Protein AF-A0A3A8JFR7-F1 (afdb_monomer)

Secondary structure (DSSP, 8-state):
--TT-EEEEE-TTS-EEEEEEEE-TTS-EEEEES-S-TTTS--EEE-HHHHHSS-EEEE----------

Mean predicted aligned error: 6.56 Å

Nearest PDB structures (foldseek):
  4ii1-assembly1_A  TM=5.662E-01  e=7.465E-02  Homo sapiens
  4ii1-assembly4_D  TM=5.772E-01  e=1.408E-01  Homo sapiens
  7cfd-assembly1_B  TM=5.775E-01  e=2.368E-01  Drosophila melanogaster
  3cey-assembly3_B  TM=6.094E-01  e=1.125E+00  Homo sapiens
  7uwz-assembly1_A  TM=5.925E-01  e=1.002E+00  synthetic construct

Radius of gyration: 13.09 Å; Cα contacts (8 Å, |Δi|>4): 112; chains: 1; bounding box: 42×29×32 Å

Sequence (69 aa):
PQDKQVYVIRRPDGGVSIKRLNQQLTGAWLIRSDNPDKTAYPDEIASETSVHD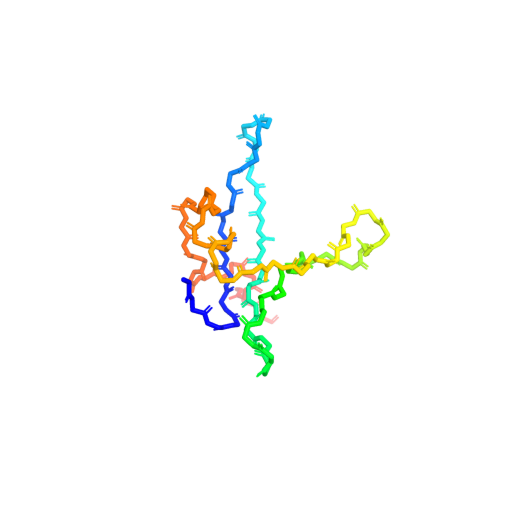LPIIGRVIWRGGGIGS

Structure (mmCIF, N/CA/C/O backbone):
data_AF-A0A3A8JFR7-F1
#
_entry.id   AF-A0A3A8JFR7-F1
#
loop_
_atom_site.group_PDB
_atom_site.id
_atom_site.type_symbol
_atom_site.label_atom_id
_atom_site.label_alt_id
_atom_site.label_comp_id
_atom_site.label_asym_id
_atom_site.label_entity_id
_atom_site.label_seq_id
_atom_site.pdbx_PDB_ins_code
_atom_site.Cartn_x
_atom_site.Cartn_y
_atom_site.Cartn_z
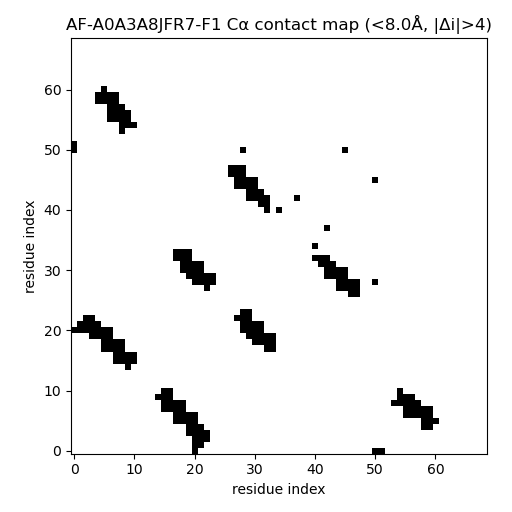_atom_site.occupancy
_atom_site.B_iso_or_equiv
_atom_site.auth_seq_id
_atom_site.auth_comp_id
_atom_site.auth_asym_id
_atom_site.auth_atom_id
_atom_site.pdbx_PDB_model_num
ATOM 1 N N . PRO A 1 1 ? -9.695 -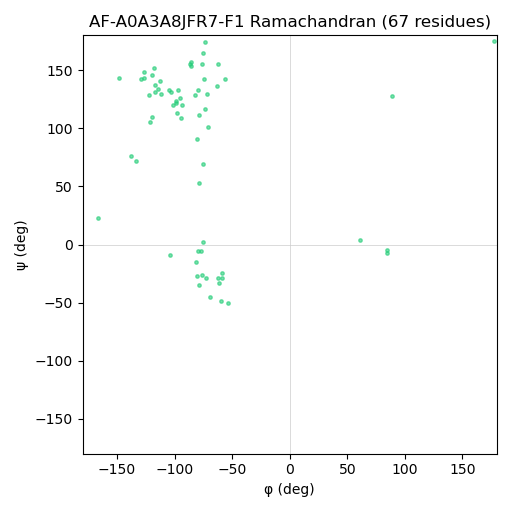7.369 2.814 1.00 81.31 1 PRO A N 1
ATOM 2 C CA . PRO A 1 1 ? -8.213 -7.457 2.907 1.00 81.31 1 PRO A CA 1
ATOM 3 C C . PRO A 1 1 ? -7.793 -7.930 4.310 1.00 81.31 1 PRO A C 1
ATOM 5 O O . PRO A 1 1 ? -8.652 -8.004 5.180 1.00 81.31 1 PRO A O 1
ATOM 8 N N . GLN A 1 2 ? -6.521 -8.275 4.534 1.00 87.00 2 GLN A N 1
ATOM 9 C CA . GLN A 1 2 ? -5.987 -8.710 5.834 1.00 87.00 2 GLN A CA 1
ATOM 10 C C . GLN A 1 2 ? -4.995 -7.672 6.379 1.00 87.00 2 GLN A C 1
ATOM 12 O O . GLN A 1 2 ? -4.203 -7.122 5.611 1.00 87.00 2 GLN A O 1
ATOM 17 N N . ASP A 1 3 ? -5.030 -7.435 7.694 1.00 89.19 3 ASP A N 1
ATOM 18 C CA . ASP A 1 3 ? -4.145 -6.484 8.378 1.00 89.19 3 ASP A CA 1
ATOM 19 C C . ASP A 1 3 ? -2.653 -6.786 8.147 1.00 89.19 3 ASP A C 1
ATOM 21 O O . ASP A 1 3 ? -2.237 -7.946 8.101 1.00 89.19 3 ASP A O 1
ATOM 25 N N . LYS A 1 4 ? -1.860 -5.715 8.011 1.00 87.88 4 LYS A N 1
ATOM 26 C CA . LYS A 1 4 ? -0.402 -5.655 7.778 1.00 87.88 4 LYS A CA 1
ATOM 27 C C . LYS A 1 4 ? 0.103 -6.294 6.486 1.00 87.88 4 LYS A C 1
ATOM 29 O O . LYS A 1 4 ? 1.316 -6.267 6.225 1.00 87.88 4 LYS A O 1
ATOM 34 N N . GLN A 1 5 ? -0.801 -6.787 5.642 1.00 90.19 5 GLN A N 1
ATOM 35 C CA . GLN A 1 5 ? -0.429 -7.483 4.420 1.00 90.19 5 GLN A CA 1
ATOM 36 C C . GLN A 1 5 ? -0.194 -6.537 3.252 1.00 90.19 5 GLN A C 1
ATOM 38 O O . GLN A 1 5 ? -0.689 -5.410 3.184 1.00 90.19 5 GLN A O 1
ATOM 43 N N . VAL A 1 6 ? 0.636 -7.022 2.334 1.00 90.62 6 VAL A N 1
ATOM 44 C CA . VAL A 1 6 ? 1.078 -6.283 1.160 1.00 90.62 6 VAL A CA 1
ATOM 45 C C . VAL A 1 6 ? 0.308 -6.781 -0.054 1.00 90.62 6 VAL A C 1
ATOM 47 O O . VAL A 1 6 ? 0.208 -7.985 -0.298 1.00 90.62 6 VAL A O 1
ATOM 50 N N . TYR A 1 7 ? -0.222 -5.840 -0.819 1.00 90.69 7 TYR A N 1
ATOM 51 C CA . TYR A 1 7 ? -1.069 -6.082 -1.972 1.00 90.69 7 TYR A CA 1
ATOM 52 C C . TYR A 1 7 ? -0.524 -5.368 -3.200 1.00 90.69 7 TYR A C 1
ATOM 54 O O . TYR A 1 7 ? 0.074 -4.294 -3.106 1.00 90.69 7 TYR A O 1
ATOM 62 N N . VAL A 1 8 ? -0.757 -5.982 -4.355 1.00 90.25 8 VAL A N 1
ATOM 63 C CA . VAL A 1 8 ? -0.529 -5.366 -5.657 1.00 90.25 8 VAL A CA 1
ATOM 64 C C . VAL A 1 8 ? -1.842 -4.739 -6.106 1.00 90.25 8 VAL A C 1
ATOM 66 O O . VAL A 1 8 ? -2.843 -5.439 -6.252 1.00 90.25 8 VAL A O 1
ATOM 69 N N . ILE A 1 9 ? -1.838 -3.429 -6.317 1.00 89.12 9 ILE A N 1
ATOM 70 C CA . ILE A 1 9 ? -2.996 -2.640 -6.736 1.00 89.12 9 ILE A CA 1
ATOM 71 C C . ILE A 1 9 ? -2.765 -2.146 -8.159 1.00 89.12 9 ILE A C 1
ATOM 73 O O . ILE A 1 9 ? -1.715 -1.560 -8.453 1.00 89.12 9 ILE A O 1
ATOM 77 N N . ARG A 1 10 ? -3.750 -2.363 -9.034 1.00 87.25 10 ARG A N 1
ATOM 78 C CA . ARG A 1 10 ? -3.731 -1.844 -10.403 1.00 87.25 10 ARG A CA 1
ATOM 79 C C . ARG A 1 10 ? -3.963 -0.339 -10.393 1.00 87.25 10 ARG A C 1
ATOM 81 O O . ARG A 1 10 ? -4.932 0.137 -9.811 1.00 87.25 10 ARG A O 1
ATOM 88 N N . ARG A 1 11 ? -3.101 0.410 -11.069 1.00 85.00 11 ARG A N 1
ATOM 89 C CA . ARG A 1 11 ? -3.301 1.843 -11.281 1.00 85.00 11 ARG A CA 1
ATOM 90 C C . ARG A 1 11 ? -4.166 2.093 -12.526 1.00 85.00 11 ARG A C 1
ATOM 92 O O . ARG A 1 11 ? -4.162 1.265 -13.442 1.00 85.00 11 ARG A O 1
ATOM 99 N N . PRO A 1 12 ? -4.868 3.239 -12.600 1.00 81.06 12 PRO A N 1
ATOM 100 C CA . PRO A 1 12 ? -5.656 3.612 -13.778 1.00 81.06 12 PRO A CA 1
ATOM 101 C C . PRO A 1 12 ? -4.830 3.703 -15.070 1.00 81.06 12 PRO A C 1
ATOM 103 O O . PRO A 1 12 ? -5.348 3.430 -16.146 1.00 81.06 12 PRO A O 1
ATOM 106 N N . ASP A 1 13 ? -3.538 4.029 -14.959 1.00 86.88 13 ASP A N 1
ATOM 107 C CA . ASP A 1 13 ? -2.582 4.116 -16.074 1.00 86.88 13 ASP A CA 1
ATOM 108 C C . ASP A 1 13 ? -2.118 2.746 -16.611 1.00 86.88 13 ASP A C 1
ATOM 110 O O . ASP A 1 13 ? -1.271 2.676 -17.498 1.00 86.88 13 ASP A O 1
ATOM 114 N N . GLY A 1 14 ? -2.647 1.644 -16.069 1.00 84.00 14 GLY A N 1
ATOM 115 C CA . GLY A 1 14 ? -2.262 0.280 -16.429 1.00 84.00 14 GLY A CA 1
ATOM 116 C C . GLY A 1 14 ? -1.031 -0.246 -15.685 1.00 84.00 14 GLY A C 1
ATOM 117 O O . GLY A 1 14 ? -0.745 -1.439 -15.781 1.00 84.00 14 GLY A O 1
ATOM 118 N N . GLY A 1 15 ? -0.341 0.593 -14.907 1.00 86.06 15 GLY A N 1
ATOM 119 C CA . GLY A 1 15 ? 0.756 0.174 -14.042 1.00 86.06 15 GLY A CA 1
ATOM 120 C C . GLY A 1 15 ? 0.282 -0.578 -12.797 1.00 86.06 15 GLY A C 1
ATOM 121 O O . GLY A 1 15 ? -0.911 -0.677 -12.497 1.00 86.06 15 GLY A O 1
ATOM 122 N N . VAL A 1 16 ? 1.240 -1.089 -12.026 1.00 85.75 16 VAL A N 1
ATOM 123 C CA . VAL A 1 16 ? 0.977 -1.738 -10.737 1.00 85.75 16 VAL A CA 1
ATOM 124 C C . VAL A 1 16 ? 1.688 -1.001 -9.614 1.00 85.75 16 VAL A C 1
ATOM 126 O O . VAL A 1 16 ? 2.781 -0.466 -9.790 1.00 85.75 16 VAL A O 1
ATOM 129 N N . SER A 1 17 ? 1.059 -0.969 -8.446 1.00 85.38 17 SER A N 1
ATOM 130 C CA . SER A 1 17 ? 1.635 -0.398 -7.232 1.00 85.38 17 SER A CA 1
ATOM 131 C C . SER A 1 17 ? 1.586 -1.410 -6.100 1.00 85.38 17 SER A C 1
ATOM 133 O O . SER A 1 17 ? 0.637 -2.181 -5.987 1.00 85.38 17 SER A O 1
ATOM 135 N N . ILE A 1 18 ? 2.621 -1.418 -5.267 1.00 87.81 18 ILE A N 1
ATOM 136 C CA . ILE A 1 18 ? 2.697 -2.289 -4.097 1.00 87.81 18 ILE A CA 1
ATOM 137 C C . ILE A 1 18 ? 2.361 -1.446 -2.872 1.00 87.81 18 ILE A C 1
ATOM 139 O O . ILE A 1 18 ? 3.032 -0.449 -2.593 1.00 87.81 18 ILE A O 1
ATOM 143 N N . LYS A 1 19 ? 1.306 -1.828 -2.154 1.00 90.31 19 LYS A N 1
ATOM 144 C CA . LYS A 1 19 ? 0.814 -1.106 -0.978 1.00 90.31 19 LYS A CA 1
A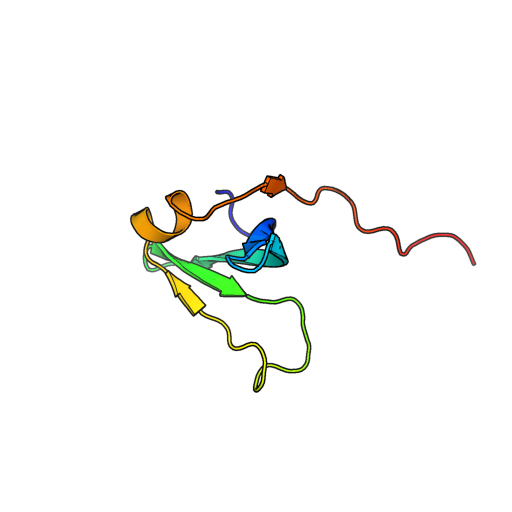TOM 145 C C . LYS A 1 19 ? 0.634 -2.055 0.193 1.00 90.31 19 LYS A C 1
ATOM 147 O O . LYS A 1 19 ? 0.187 -3.189 0.030 1.00 90.31 19 LYS A O 1
ATOM 152 N N . ARG A 1 20 ? 0.959 -1.576 1.386 1.00 91.69 20 ARG A N 1
ATOM 153 C CA . ARG A 1 20 ? 0.677 -2.245 2.651 1.00 91.69 20 ARG A CA 1
ATOM 154 C C . ARG A 1 20 ? -0.622 -1.701 3.220 1.00 91.69 20 ARG A C 1
ATOM 156 O O . ARG A 1 20 ? -0.744 -0.491 3.398 1.00 91.69 20 ARG A O 1
ATOM 163 N N . LEU A 1 21 ? -1.555 -2.594 3.520 1.00 92.81 21 LEU A N 1
ATOM 164 C CA . LEU A 1 21 ? -2.815 -2.261 4.174 1.00 92.81 21 LEU A CA 1
ATOM 165 C C . LEU A 1 21 ? -2.690 -2.565 5.665 1.00 92.81 21 LEU A C 1
ATOM 167 O O . LEU A 1 21 ? -2.366 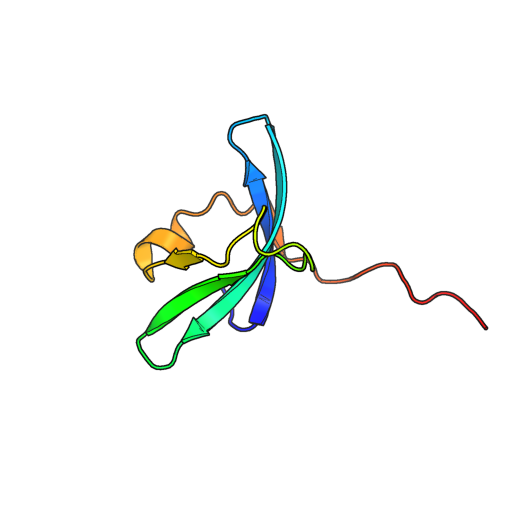-3.692 6.029 1.00 92.81 21 LEU A O 1
ATOM 171 N N . ASN A 1 22 ? -2.922 -1.570 6.519 1.00 92.75 22 ASN A N 1
ATOM 172 C CA . ASN A 1 22 ? -2.943 -1.745 7.972 1.00 92.75 22 ASN A CA 1
ATOM 173 C C . ASN A 1 22 ? -4.300 -1.300 8.504 1.00 92.75 22 ASN A C 1
ATOM 175 O O . ASN A 1 22 ? -4.734 -0.190 8.208 1.00 92.75 22 ASN A O 1
ATOM 179 N N . GLN A 1 23 ? -4.955 -2.138 9.291 1.00 93.06 23 GLN A N 1
ATOM 180 C CA . GLN A 1 23 ? -6.203 -1.776 9.941 1.00 93.06 23 GLN A CA 1
ATOM 181 C C . GLN A 1 23 ? -5.888 -0.991 11.219 1.00 93.06 23 GLN A C 1
ATOM 183 O O . GLN A 1 23 ? -5.073 -1.402 12.045 1.00 93.06 23 GLN A O 1
ATOM 188 N N . GLN A 1 24 ? -6.506 0.175 11.368 1.00 91.56 24 GLN A N 1
ATOM 189 C CA . GLN A 1 24 ? -6.386 1.013 12.554 1.00 91.56 24 GLN A CA 1
ATOM 190 C C . GLN A 1 24 ? -7.404 0.584 13.613 1.00 91.56 24 GLN A C 1
ATOM 192 O O . GLN A 1 24 ? -8.455 0.029 13.296 1.00 91.56 24 GLN A O 1
ATOM 197 N N . LEU A 1 25 ? -7.132 0.912 14.880 1.00 87.69 25 LEU A N 1
ATOM 198 C CA . LEU A 1 25 ? -8.043 0.633 16.002 1.00 87.69 25 LEU A CA 1
ATOM 199 C C . LEU A 1 25 ? -9.423 1.287 15.833 1.00 87.69 25 LEU A C 1
ATOM 201 O O . LEU A 1 25 ? -10.405 0.818 16.394 1.00 8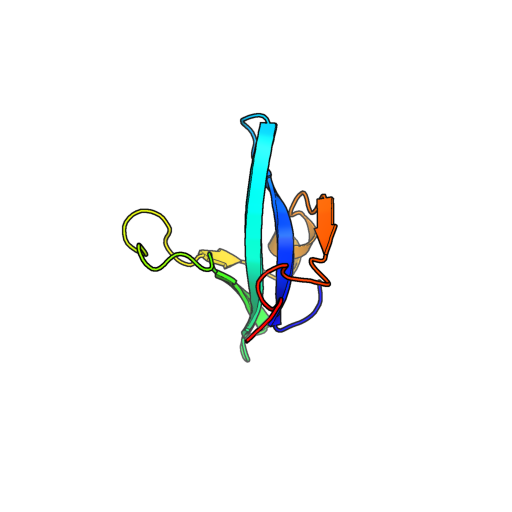7.69 25 LEU A O 1
ATOM 205 N N . THR A 1 26 ? -9.494 2.362 15.049 1.00 88.12 26 THR A N 1
ATOM 206 C CA . THR A 1 26 ? -10.732 3.071 14.708 1.00 88.12 26 THR A CA 1
ATOM 207 C C . THR A 1 26 ? -11.579 2.353 13.651 1.00 88.12 26 THR A C 1
ATOM 209 O O . THR A 1 26 ? -12.662 2.829 13.330 1.00 88.12 26 THR A O 1
ATOM 212 N N . GLY A 1 27 ? -11.094 1.247 13.072 1.00 86.62 27 GLY A N 1
ATOM 213 C CA . GLY A 1 27 ? -11.728 0.546 11.950 1.00 86.62 27 GLY A CA 1
ATOM 214 C C . GLY A 1 27 ? -11.389 1.124 10.570 1.00 86.62 27 GLY A C 1
ATOM 215 O O . GLY A 1 27 ? -11.762 0.544 9.555 1.00 86.62 27 GLY A O 1
ATOM 216 N N . ALA A 1 28 ? -10.656 2.240 10.506 1.00 92.12 28 ALA A N 1
ATOM 217 C CA . ALA A 1 28 ? -10.135 2.776 9.250 1.00 92.12 28 ALA A CA 1
ATOM 218 C C . ALA A 1 28 ? -8.925 1.969 8.753 1.00 92.12 28 ALA A C 1
ATOM 220 O O . ALA A 1 28 ? -8.186 1.383 9.541 1.00 92.12 28 ALA A O 1
ATOM 221 N N . TRP A 1 29 ? -8.664 2.002 7.451 1.00 93.81 29 TRP A N 1
ATOM 222 C CA . TRP A 1 29 ? -7.510 1.364 6.827 1.00 93.81 29 TRP A CA 1
ATOM 223 C C . TRP A 1 29 ? -6.458 2.396 6.444 1.00 93.81 29 TRP A C 1
ATOM 225 O O . TRP A 1 29 ? -6.760 3.415 5.838 1.00 93.81 29 TRP A O 1
ATOM 235 N N . LEU A 1 30 ? -5.204 2.124 6.781 1.00 92.94 30 LEU A N 1
ATOM 236 C CA . LEU A 1 30 ? -4.047 2.887 6.339 1.00 92.94 30 LEU A CA 1
ATOM 237 C C . LEU A 1 30 ? -3.403 2.177 5.147 1.00 92.94 30 LEU A C 1
ATOM 239 O O . LEU A 1 30 ? -2.838 1.086 5.291 1.00 92.94 30 LEU A O 1
ATOM 243 N N . ILE A 1 31 ? -3.462 2.818 3.985 1.00 91.88 31 ILE A N 1
ATOM 244 C CA . ILE A 1 31 ? -2.829 2.393 2.742 1.00 91.88 31 ILE A CA 1
ATOM 245 C C . ILE A 1 31 ? -1.473 3.086 2.644 1.00 91.88 31 ILE A C 1
ATOM 247 O O . ILE A 1 31 ? -1.371 4.288 2.411 1.00 91.88 31 ILE A O 1
ATOM 251 N N . ARG A 1 32 ? -0.402 2.315 2.809 1.00 90.19 32 ARG A N 1
ATOM 252 C CA . ARG A 1 32 ? 0.970 2.825 2.829 1.00 90.19 32 ARG A CA 1
ATOM 253 C C . ARG A 1 32 ? 1.763 2.303 1.639 1.00 90.19 32 ARG A C 1
ATOM 255 O O . ARG A 1 32 ? 1.768 1.104 1.368 1.00 90.19 32 ARG A O 1
ATOM 262 N N . SER A 1 33 ? 2.501 3.182 0.965 1.00 83.06 33 SER A N 1
ATOM 263 C CA . SER A 1 33 ? 3.569 2.762 0.043 1.00 83.06 33 SER A CA 1
ATOM 264 C C . SER A 1 33 ? 4.812 2.406 0.850 1.00 83.06 33 SER A C 1
ATOM 266 O O . SER A 1 33 ? 5.228 3.202 1.690 1.00 83.06 33 SER A O 1
ATOM 268 N N . ASP A 1 3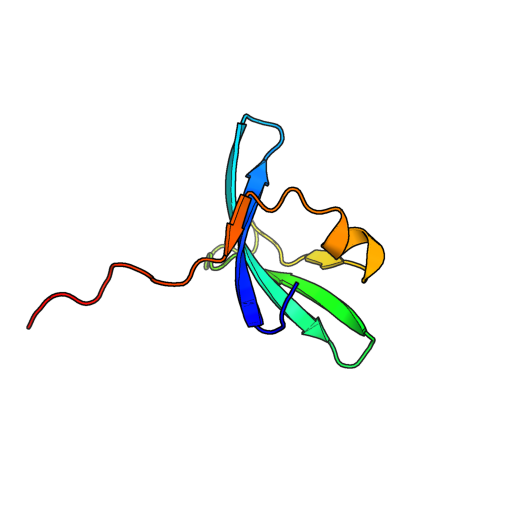4 ? 5.460 1.278 0.579 1.00 75.62 34 ASP A N 1
ATOM 269 C CA . ASP A 1 34 ? 6.785 0.978 1.146 1.00 75.62 34 ASP A CA 1
ATOM 270 C C . ASP A 1 34 ? 7.884 1.755 0.367 1.00 75.62 34 ASP A C 1
ATOM 272 O O . ASP A 1 34 ? 8.832 1.173 -0.147 1.00 75.62 34 ASP A O 1
ATOM 276 N N . ASN A 1 35 ? 7.721 3.080 0.235 1.00 74.25 35 ASN A N 1
ATOM 277 C CA . ASN A 1 35 ? 8.673 4.011 -0.381 1.00 74.25 35 ASN A CA 1
ATOM 278 C C . ASN A 1 35 ? 9.151 5.022 0.685 1.00 74.25 35 ASN A C 1
ATOM 280 O O . ASN A 1 35 ? 8.294 5.564 1.396 1.00 74.25 35 ASN A O 1
ATOM 284 N N . PRO A 1 36 ? 10.471 5.265 0.836 1.00 70.50 36 PRO A N 1
ATOM 285 C CA . PRO A 1 36 ? 10.997 6.285 1.746 1.00 70.50 36 PRO A CA 1
ATOM 286 C C . PRO A 1 36 ? 10.557 7.713 1.389 1.00 70.50 36 PRO A C 1
ATOM 288 O O . PRO A 1 36 ? 10.413 8.536 2.291 1.00 70.50 36 PRO A O 1
ATOM 291 N N . ASP A 1 37 ? 10.289 8.008 0.114 1.00 79.31 37 ASP A N 1
ATOM 292 C CA . ASP A 1 37 ? 9.765 9.310 -0.308 1.00 79.31 37 ASP A CA 1
ATOM 293 C C . ASP A 1 37 ? 8.249 9.396 -0.072 1.00 79.31 37 ASP A C 1
ATOM 295 O O . ASP A 1 37 ? 7.421 9.035 -0.915 1.00 79.31 37 ASP A O 1
ATOM 299 N N . LYS A 1 38 ? 7.887 9.876 1.118 1.00 76.69 38 LYS A N 1
ATOM 300 C CA . LYS A 1 38 ? 6.494 10.099 1.536 1.00 76.69 38 LYS A CA 1
ATOM 301 C C . LYS A 1 38 ? 5.897 11.399 1.021 1.00 76.69 38 LYS A C 1
ATOM 303 O O . LYS A 1 38 ? 4.682 11.550 1.050 1.00 76.69 38 LYS A O 1
ATOM 308 N N . THR A 1 39 ? 6.733 12.307 0.536 1.00 79.25 39 THR A N 1
ATOM 309 C CA . THR A 1 39 ? 6.312 13.538 -0.135 1.00 79.25 39 THR A CA 1
ATOM 310 C C . THR A 1 39 ? 5.690 13.227 -1.490 1.00 79.25 39 THR A C 1
ATOM 312 O O . THR A 1 39 ? 4.615 13.733 -1.796 1.00 79.25 39 THR A O 1
ATOM 315 N N . ALA A 1 40 ? 6.318 12.346 -2.273 1.00 75.69 40 ALA A N 1
ATOM 316 C CA . ALA A 1 40 ? 5.771 11.891 -3.550 1.00 75.69 40 ALA A CA 1
ATOM 317 C C . ALA A 1 40 ? 4.701 10.794 -3.394 1.00 75.69 40 ALA A C 1
ATOM 319 O O . ALA A 1 40 ? 3.818 10.662 -4.241 1.00 75.69 40 ALA A O 1
ATOM 320 N N . TYR A 1 41 ? 4.769 10.002 -2.316 1.00 80.25 41 TYR A N 1
ATOM 321 C CA . TYR A 1 41 ? 3.864 8.874 -2.078 1.00 80.25 41 TYR A CA 1
ATOM 322 C C . TYR A 1 41 ? 3.317 8.872 -0.644 1.00 80.25 41 TYR A C 1
ATOM 324 O O . TYR A 1 41 ? 3.709 8.006 0.155 1.00 80.25 41 TYR A O 1
ATOM 332 N N . PRO A 1 42 ? 2.413 9.814 -0.313 1.00 84.88 42 PRO A N 1
ATOM 333 C CA . PRO A 1 42 ? 1.838 9.916 1.020 1.00 84.88 42 PRO A CA 1
ATOM 334 C C . PRO A 1 42 ? 1.043 8.662 1.387 1.00 84.88 42 PRO A C 1
ATOM 336 O O . PRO A 1 42 ? 0.575 7.905 0.529 1.00 84.88 42 PRO A O 1
ATOM 339 N N . ASP A 1 43 ? 0.920 8.439 2.691 1.00 88.88 43 ASP A N 1
ATOM 340 C CA . ASP A 1 43 ? 0.028 7.416 3.217 1.00 88.88 43 ASP A CA 1
ATOM 341 C C . ASP A 1 43 ? -1.423 7.913 3.107 1.00 88.88 43 ASP A C 1
ATOM 343 O O . ASP A 1 43 ? -1.705 9.091 3.325 1.00 88.88 43 ASP A O 1
ATOM 347 N N . GLU A 1 44 ? -2.343 7.012 2.781 1.00 90.31 44 GLU A N 1
ATOM 348 C CA . GLU A 1 44 ? -3.755 7.327 2.567 1.00 90.31 44 GLU A CA 1
ATOM 349 C C . GLU A 1 44 ? -4.619 6.606 3.603 1.00 90.31 44 GLU A C 1
ATOM 351 O O . GLU A 1 44 ? -4.387 5.435 3.914 1.00 90.31 44 GLU A O 1
ATOM 356 N N . ILE A 1 45 ? -5.617 7.302 4.150 1.00 91.69 45 ILE A N 1
ATOM 357 C CA . ILE A 1 45 ? -6.602 6.713 5.060 1.00 91.69 45 ILE A CA 1
ATOM 358 C C . ILE A 1 45 ? -7.864 6.405 4.257 1.00 91.69 45 ILE A C 1
ATOM 360 O O . ILE A 1 45 ? -8.474 7.303 3.685 1.00 91.69 45 ILE A O 1
ATOM 364 N N . ALA A 1 46 ? -8.269 5.141 4.259 1.00 90.81 46 ALA A N 1
ATOM 365 C CA . ALA A 1 46 ? -9.451 4.638 3.580 1.00 90.81 46 ALA A CA 1
ATOM 366 C C . ALA A 1 46 ? -10.461 4.060 4.580 1.00 90.81 46 ALA A C 1
ATOM 368 O O . ALA A 1 46 ? -10.106 3.571 5.654 1.00 90.81 46 ALA A O 1
ATOM 369 N N . SER A 1 47 ? -11.740 4.102 4.215 1.00 91.44 47 SER A N 1
ATOM 370 C CA . SER A 1 47 ? -12.790 3.391 4.948 1.00 91.44 47 SER A CA 1
ATOM 371 C C . SER A 1 47 ? -12.749 1.886 4.651 1.00 91.44 47 SER A C 1
ATOM 373 O O . SER A 1 47 ? -12.130 1.460 3.675 1.00 91.44 47 SER A O 1
ATOM 375 N N . GLU A 1 48 ? -13.436 1.080 5.465 1.00 87.06 48 GLU A N 1
ATOM 376 C CA . GLU A 1 48 ? -13.622 -0.354 5.200 1.00 87.06 48 GLU A CA 1
ATOM 377 C C . GLU A 1 48 ? -14.201 -0.583 3.793 1.00 87.06 48 GLU A C 1
ATOM 379 O O . GLU A 1 48 ? -13.625 -1.320 3.003 1.00 87.06 48 GLU A O 1
ATOM 384 N N . THR A 1 49 ? -15.279 0.110 3.419 1.00 88.00 49 THR A N 1
ATOM 385 C CA . THR A 1 49 ? -15.890 -0.038 2.088 1.00 88.00 49 THR A CA 1
ATOM 386 C C . THR A 1 49 ? -14.903 0.313 0.974 1.00 88.00 49 THR A C 1
ATOM 388 O O . THR A 1 49 ? -14.675 -0.487 0.072 1.00 88.00 49 THR A O 1
ATOM 391 N N . SER A 1 50 ? -14.223 1.458 1.094 1.00 88.25 50 SER A N 1
ATOM 392 C CA . SER A 1 50 ? -13.258 1.918 0.089 1.00 88.25 50 SER A CA 1
ATOM 393 C C . SER A 1 50 ? -12.077 0.962 -0.090 1.00 88.25 50 SER A C 1
ATOM 395 O O . SER A 1 50 ? -11.562 0.839 -1.197 1.00 88.25 50 SER A O 1
ATOM 397 N N . VAL A 1 51 ? -11.629 0.280 0.974 1.00 88.56 51 VAL A N 1
ATOM 398 C CA . VAL A 1 51 ? -10.510 -0.668 0.872 1.00 88.56 51 VAL A CA 1
ATOM 399 C C . VAL A 1 51 ? -10.907 -1.964 0.155 1.00 88.56 51 VAL A C 1
ATOM 401 O O . VAL A 1 51 ? -10.052 -2.597 -0.468 1.00 88.56 51 VAL A O 1
ATOM 404 N N . HIS A 1 52 ? -12.181 -2.369 0.231 1.00 87.12 52 HIS A N 1
ATOM 405 C CA . HIS A 1 52 ? -12.705 -3.529 -0.506 1.00 87.12 52 HIS A CA 1
ATOM 406 C C . HIS A 1 52 ? -12.926 -3.226 -1.990 1.00 87.12 52 HIS A C 1
ATOM 408 O O . HIS A 1 52 ? -12.803 -4.137 -2.803 1.00 87.12 52 HIS A O 1
ATOM 414 N N . ASP A 1 53 ? -13.153 -1.959 -2.345 1.00 89.25 53 ASP A N 1
ATOM 415 C CA . ASP A 1 53 ? -13.300 -1.507 -3.736 1.00 89.25 53 ASP A CA 1
ATOM 416 C C . ASP A 1 53 ? -11.956 -1.327 -4.469 1.00 89.25 53 ASP A C 1
ATOM 418 O O . ASP A 1 53 ? -11.920 -1.048 -5.672 1.00 89.25 53 ASP A O 1
ATOM 422 N N . LEU A 1 54 ? -10.823 -1.482 -3.772 1.00 87.00 54 LEU A N 1
ATOM 423 C CA . LEU A 1 54 ? -9.506 -1.358 -4.392 1.00 87.00 54 LEU A CA 1
ATOM 424 C C . LEU A 1 54 ? -9.306 -2.438 -5.467 1.00 87.00 54 LEU A C 1
ATOM 426 O O . LEU A 1 54 ? -9.552 -3.619 -5.206 1.00 87.00 54 LEU A O 1
ATOM 430 N N . PRO A 1 55 ? -8.755 -2.084 -6.644 1.00 89.12 55 PRO A N 1
ATOM 431 C CA . PRO A 1 55 ? -8.470 -3.035 -7.716 1.00 89.12 55 PRO A CA 1
ATOM 432 C C . P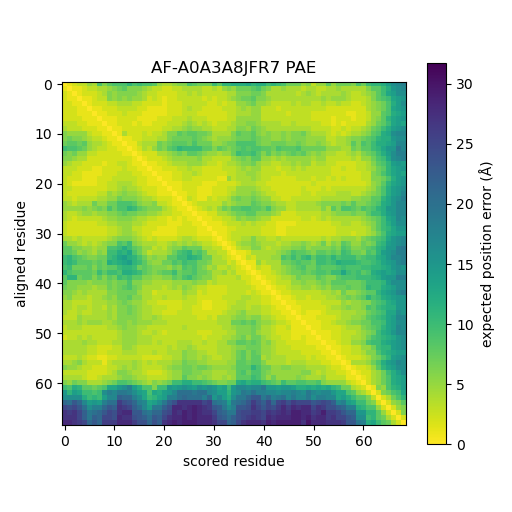RO A 1 55 ? -7.227 -3.881 -7.383 1.00 89.12 55 PRO A C 1
ATOM 434 O O . PRO A 1 55 ? -6.153 -3.728 -7.977 1.00 89.12 55 PRO A O 1
ATOM 437 N N . ILE A 1 56 ? -7.359 -4.758 -6.388 1.00 88.38 56 ILE A N 1
ATOM 438 C CA . ILE A 1 56 ? -6.312 -5.662 -5.917 1.00 88.38 56 ILE A CA 1
ATOM 439 C C . ILE A 1 56 ? -6.134 -6.780 -6.944 1.00 88.38 56 ILE A C 1
ATOM 441 O O . ILE A 1 56 ? -7.025 -7.592 -7.170 1.00 88.38 56 ILE A O 1
ATOM 445 N N . ILE A 1 57 ? -4.944 -6.843 -7.536 1.00 88.19 57 ILE A N 1
ATOM 446 C CA . ILE A 1 57 ? -4.551 -7.904 -8.470 1.00 88.19 57 ILE A CA 1
ATOM 447 C C . ILE A 1 57 ? -4.165 -9.170 -7.692 1.00 88.19 57 ILE A C 1
ATOM 449 O O . ILE A 1 57 ? -4.414 -10.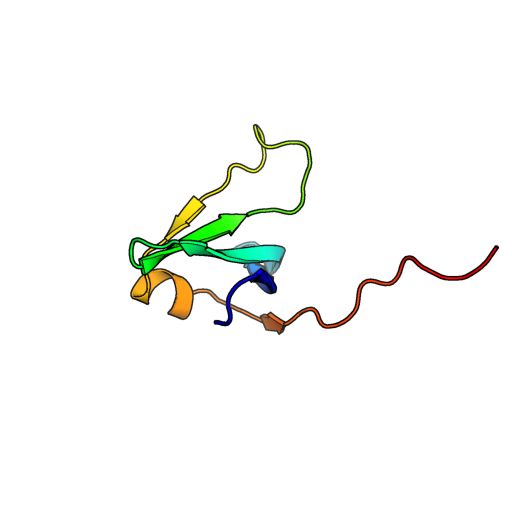286 -8.137 1.00 88.19 57 ILE A O 1
ATOM 453 N N . GLY A 1 58 ? -3.550 -9.008 -6.516 1.00 86.88 58 GLY A N 1
ATOM 454 C CA . GLY A 1 58 ? -3.140 -10.131 -5.678 1.00 86.88 58 GLY A CA 1
ATOM 455 C C . GLY A 1 58 ? -2.408 -9.719 -4.404 1.00 86.88 58 GLY A C 1
ATOM 456 O O . GLY A 1 58 ? -2.108 -8.544 -4.178 1.00 86.88 58 GLY A O 1
ATOM 457 N N . ARG A 1 59 ? -2.112 -10.711 -3.557 1.00 88.31 59 ARG A N 1
ATOM 458 C CA . ARG A 1 59 ? -1.339 -10.549 -2.316 1.00 88.31 59 ARG A CA 1
ATOM 459 C C . ARG A 1 59 ? 0.126 -10.909 -2.553 1.00 88.31 59 ARG A C 1
ATOM 461 O O . ARG A 1 59 ? 0.421 -11.976 -3.085 1.00 88.31 59 ARG A O 1
ATOM 468 N N . VAL A 1 60 ? 1.041 -10.062 -2.089 1.00 84.19 60 VAL A N 1
ATOM 469 C CA . VAL A 1 60 ? 2.481 -10.342 -2.114 1.00 84.19 60 VAL A CA 1
ATOM 470 C C . VAL A 1 60 ? 2.817 -11.282 -0.956 1.00 84.19 60 VAL A C 1
ATOM 472 O O . VAL A 1 60 ? 2.724 -10.897 0.208 1.00 84.19 60 VAL A O 1
ATOM 475 N N . ILE A 1 61 ? 3.195 -12.522 -1.273 1.00 78.81 61 ILE A N 1
ATOM 476 C CA . ILE A 1 61 ? 3.558 -13.560 -0.287 1.00 78.81 61 ILE A CA 1
ATOM 477 C C . ILE A 1 61 ? 5.069 -13.805 -0.185 1.00 78.81 61 ILE A C 1
ATOM 479 O O . ILE A 1 61 ? 5.518 -14.491 0.728 1.00 78.81 61 ILE A O 1
ATOM 483 N N . TRP A 1 62 ? 5.861 -13.225 -1.089 1.00 75.25 62 TRP A N 1
ATOM 484 C CA . TRP A 1 62 ? 7.317 -13.323 -1.088 1.00 75.25 62 TRP A CA 1
ATOM 485 C C . TRP A 1 62 ? 7.933 -12.046 -1.661 1.00 75.25 62 TRP A C 1
ATOM 487 O O . TRP A 1 62 ? 7.384 -11.443 -2.583 1.00 75.25 62 TRP A O 1
ATOM 497 N N . ARG A 1 63 ? 9.070 -11.630 -1.100 1.00 64.88 63 ARG A N 1
ATOM 498 C CA . ARG A 1 63 ? 9.890 -10.522 -1.601 1.00 64.88 63 ARG A CA 1
ATOM 499 C C . ARG A 1 63 ? 11.254 -11.120 -1.922 1.00 64.88 63 ARG A C 1
ATOM 501 O O . ARG A 1 63 ? 11.960 -11.536 -1.007 1.00 64.88 63 ARG A O 1
ATOM 508 N N . GLY A 1 64 ? 11.602 -11.220 -3.197 1.00 57.31 64 GLY A N 1
ATOM 509 C CA . GLY A 1 64 ? 12.912 -11.717 -3.599 1.00 57.31 64 GLY A CA 1
ATOM 510 C C . GLY A 1 64 ? 13.999 -10.717 -3.275 1.00 57.31 64 GLY A C 1
ATOM 511 O O . GLY A 1 64 ? 14.153 -9.739 -3.993 1.00 57.31 64 GLY A O 1
ATOM 512 N N . GLY A 1 65 ? 14.718 -10.957 -2.181 1.00 59.16 65 GLY A N 1
ATOM 513 C CA . GLY A 1 65 ? 15.838 -10.121 -1.742 1.00 59.16 65 GLY A CA 1
ATOM 514 C C . GLY A 1 65 ? 16.701 -10.757 -0.652 1.00 59.16 65 GLY A C 1
ATOM 515 O O . GLY A 1 65 ? 17.353 -10.045 0.097 1.00 59.16 65 GLY A O 1
ATOM 516 N N . GLY A 1 66 ? 16.679 -12.085 -0.535 1.00 61.47 66 GLY A N 1
ATOM 517 C CA . GLY A 1 66 ? 17.557 -12.833 0.359 1.00 61.47 66 GLY A CA 1
ATOM 518 C C . GLY A 1 66 ? 18.067 -14.074 -0.353 1.00 61.47 66 GLY A C 1
ATOM 519 O O . GLY A 1 66 ? 17.567 -15.167 -0.114 1.00 61.47 66 GLY A O 1
ATOM 520 N N . ILE A 1 67 ? 19.022 -13.897 -1.264 1.00 57.06 67 ILE A N 1
ATOM 521 C CA . ILE A 1 67 ? 19.888 -14.986 -1.718 1.00 57.06 67 ILE A CA 1
ATOM 522 C C . ILE A 1 67 ? 21.326 -14.574 -1.423 1.00 57.06 67 ILE A C 1
ATOM 524 O O . ILE A 1 67 ? 21.882 -13.750 -2.136 1.00 57.06 67 ILE A O 1
ATOM 528 N N . GLY A 1 68 ? 21.879 -15.195 -0.381 1.00 54.41 68 GLY A N 1
ATOM 529 C CA . GLY A 1 68 ? 23.287 -15.577 -0.310 1.00 54.41 68 GLY A CA 1
ATOM 530 C C . GLY A 1 68 ? 24.283 -14.560 0.253 1.00 54.41 68 GLY A C 1
ATOM 531 O O . GLY A 1 68 ? 24.403 -13.460 -0.269 1.00 54.41 68 GLY A O 1
ATOM 532 N N . SER A 1 69 ? 25.039 -15.068 1.239 1.00 46.62 69 SER A N 1
ATOM 533 C CA . SER A 1 69 ? 26.283 -14.596 1.885 1.00 46.62 69 SER A CA 1
ATOM 534 C C . SER A 1 69 ? 26.230 -13.345 2.752 1.00 46.62 69 SER A C 1
ATOM 536 O O . SER A 1 69 ? 26.094 -12.238 2.193 1.00 46.62 69 SER A O 1
#

Solvent-accessible surface area (backbone atoms only — not comparable to full-atom values): 4326 Å² total; per-residue (Å²): 135,61,72,72,37,38,30,34,32,57,43,96,87,73,49,77,43,65,33,32,35,33,68,43,98,86,60,36,30,39,43,31,49,94,51,93,58,44,87,87,41,58,71,44,82,36,48,61,69,60,61,66,69,49,58,64,78,46,72,61,87,76,78,97,82,83,80,83,135

pLDDT: mean 83.61, std 10.3, range [46.62, 93.81]

Foldseek 3Di:
DDAQFWFWFQDPVRDIAIWGWHQDPVQWIWTAGPDPPCVVPPIDIHHPVRVVVTRTPGTDPDDPDDDDD